Protein AF-A0A971DMW8-F1 (afdb_monomer_lite)

Foldseek 3Di:
DDDDPPPDDDQPPWDWDWDWADDPFKIKIWIDTPVGTPDMDMDGPDPVVVPD

Structure (mmCIF, N/CA/C/O backbone):
data_AF-A0A971DMW8-F1
#
_entry.id   AF-A0A971DMW8-F1
#
loop_
_atom_site.group_PDB
_atom_site.id
_atom_site.type_symbol
_atom_site.label_atom_id
_atom_site.label_alt_id
_atom_site.label_comp_id
_atom_site.label_asym_id
_atom_site.label_entity_id
_atom_site.label_seq_id
_atom_site.pdbx_PDB_ins_code
_atom_site.Cartn_x
_atom_site.Cartn_y
_atom_site.Cartn_z
_atom_site.occupancy
_atom_site.B_iso_or_equiv
_atom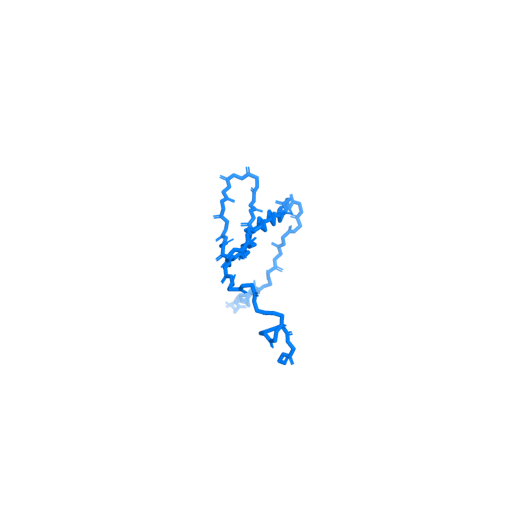_site.auth_seq_id
_atom_site.auth_comp_id
_atom_site.auth_asym_id
_atom_site.auth_atom_id
_atom_site.pdbx_PDB_model_num
ATOM 1 N N . MET A 1 1 ? 6.674 4.226 42.042 1.00 46.34 1 MET A N 1
ATOM 2 C CA . MET A 1 1 ? 5.819 3.406 41.155 1.00 46.34 1 MET A CA 1
ATOM 3 C C . MET A 1 1 ? 6.401 3.483 39.753 1.00 46.34 1 MET A C 1
ATOM 5 O O . MET A 1 1 ? 6.384 4.560 39.179 1.00 46.34 1 MET A O 1
ATOM 9 N N . ASN A 1 2 ? 6.969 2.392 39.235 1.00 50.19 2 ASN A N 1
ATOM 10 C CA . ASN A 1 2 ? 7.514 2.359 37.874 1.00 50.19 2 ASN A CA 1
ATOM 11 C C . ASN A 1 2 ? 6.394 1.978 36.901 1.00 50.19 2 ASN A C 1
ATOM 13 O O . ASN A 1 2 ? 6.004 0.813 36.834 1.00 50.19 2 ASN A O 1
ATOM 17 N N . THR A 1 3 ? 5.857 2.947 36.164 1.00 55.66 3 THR A N 1
ATOM 18 C CA . THR A 1 3 ? 4.926 2.687 35.065 1.00 55.66 3 THR A CA 1
ATOM 19 C C . THR A 1 3 ? 5.717 2.1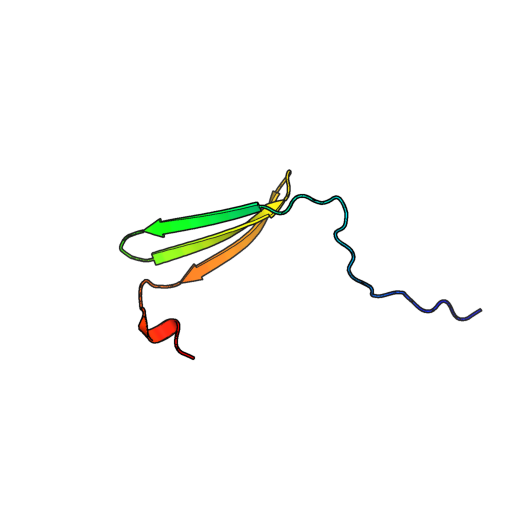28 33.884 1.00 55.66 3 THR A C 1
ATOM 21 O O . THR A 1 3 ? 6.480 2.829 33.226 1.00 55.66 3 THR A O 1
ATOM 24 N N . ARG A 1 4 ? 5.575 0.826 33.613 1.00 64.31 4 ARG A N 1
ATOM 25 C CA . ARG A 1 4 ? 6.063 0.242 32.357 1.00 64.31 4 ARG A CA 1
ATOM 26 C C . ARG A 1 4 ? 5.231 0.840 31.223 1.00 64.31 4 ARG A C 1
ATOM 28 O O . ARG A 1 4 ? 4.049 0.528 31.110 1.00 64.31 4 ARG A O 1
ATOM 35 N N . GLN A 1 5 ? 5.826 1.709 30.411 1.00 68.56 5 GLN A N 1
ATOM 36 C CA . GLN A 1 5 ? 5.178 2.242 29.216 1.00 68.56 5 GLN A CA 1
ATOM 37 C C . GLN A 1 5 ? 4.937 1.084 28.239 1.00 68.56 5 GLN A C 1
ATOM 39 O O . GLN A 1 5 ? 5.874 0.481 27.713 1.00 68.56 5 GLN A O 1
ATOM 44 N N . GLY A 1 6 ? 3.673 0.706 28.059 1.00 67.69 6 GLY A N 1
ATOM 45 C CA . GLY A 1 6 ? 3.285 -0.337 27.120 1.00 67.69 6 GLY A CA 1
ATOM 46 C C . GLY A 1 6 ? 3.393 0.185 25.694 1.00 67.69 6 GLY A C 1
ATOM 47 O O . GLY A 1 6 ? 2.422 0.706 25.166 1.00 67.69 6 GLY A O 1
ATOM 48 N N . ASN A 1 7 ? 4.548 0.019 25.049 1.00 72.38 7 ASN A N 1
ATOM 49 C CA . ASN A 1 7 ? 4.756 0.375 23.635 1.00 72.38 7 ASN A CA 1
ATOM 50 C C . ASN A 1 7 ? 4.086 -0.623 22.670 1.00 72.38 7 ASN A C 1
ATOM 52 O O . ASN A 1 7 ? 4.609 -0.921 21.597 1.00 72.38 7 ASN A O 1
ATOM 56 N N . LYS A 1 8 ? 2.957 -1.215 23.071 1.00 83.75 8 LYS A N 1
ATOM 57 C CA . LYS A 1 8 ? 2.262 -2.209 22.262 1.00 83.75 8 LYS A CA 1
ATOM 58 C C . LYS A 1 8 ? 1.404 -1.476 21.239 1.00 83.75 8 LYS A C 1
ATOM 60 O O . LYS A 1 8 ? 0.427 -0.833 21.601 1.00 83.75 8 LYS A O 1
ATOM 65 N N . LEU A 1 9 ? 1.781 -1.588 19.970 1.00 86.19 9 LEU A N 1
ATOM 66 C CA . LEU A 1 9 ? 0.941 -1.150 18.861 1.00 86.19 9 LEU A CA 1
ATOM 67 C C . LEU A 1 9 ? -0.324 -2.021 18.825 1.00 86.19 9 LEU A C 1
ATOM 69 O O . LEU A 1 9 ? -0.230 -3.250 18.795 1.00 86.19 9 LEU A O 1
ATOM 73 N N . ASP A 1 10 ? -1.491 -1.381 18.851 1.00 85.69 10 ASP A N 1
ATOM 74 C CA . ASP A 1 10 ? -2.800 -2.020 18.712 1.00 85.69 10 ASP A CA 1
ATOM 75 C C . ASP A 1 10 ? -3.640 -1.230 17.701 1.00 85.69 10 ASP A C 1
ATOM 77 O O . ASP A 1 10 ? -3.759 -0.009 17.793 1.00 85.69 10 ASP A O 1
ATOM 81 N N . PHE A 1 11 ? -4.201 -1.944 16.728 1.00 87.50 11 PHE A N 1
ATOM 82 C CA . PHE A 1 11 ? -5.021 -1.393 15.647 1.00 87.50 11 PHE A CA 1
ATOM 83 C C . P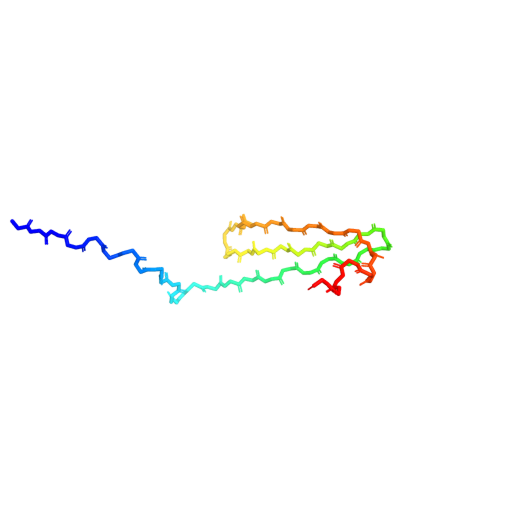HE A 1 11 ? -6.415 -2.035 15.599 1.00 87.50 11 PHE A C 1
ATOM 85 O O . PHE A 1 11 ? -7.124 -1.910 14.602 1.00 87.50 11 PHE A O 1
ATOM 92 N N . LYS A 1 12 ? -6.827 -2.760 16.649 1.00 92.75 12 LYS A N 1
ATOM 93 C CA . LYS A 1 12 ? -8.157 -3.381 16.702 1.00 92.75 12 LYS A CA 1
ATOM 94 C C . LYS A 1 12 ? -9.267 -2.352 16.472 1.00 92.75 12 LYS A C 1
ATOM 96 O O . LYS A 1 12 ? -9.258 -1.272 17.053 1.00 92.75 12 LYS A O 1
ATOM 101 N N . GLY A 1 13 ? -10.237 -2.724 15.638 1.00 94.19 13 GLY A N 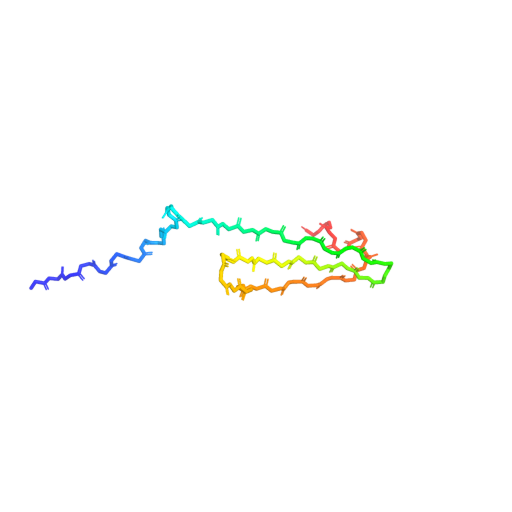1
ATOM 102 C CA . GLY A 1 13 ? -11.383 -1.881 15.290 1.00 94.19 13 GLY A CA 1
ATOM 103 C C . GLY A 1 13 ? -11.086 -0.781 14.267 1.00 94.19 13 GLY A C 1
ATOM 104 O O . GLY A 1 13 ? -12.006 -0.060 13.902 1.00 94.19 13 GLY A O 1
ATOM 105 N N . GLN A 1 14 ? -9.845 -0.649 13.787 1.00 93.31 14 GLN A N 1
ATOM 106 C CA . GLN A 1 14 ? -9.502 0.312 12.741 1.00 93.31 14 GLN A CA 1
ATOM 107 C C . GLN A 1 14 ? -9.511 -0.374 11.377 1.00 93.31 14 GLN A C 1
ATOM 109 O O . GLN A 1 14 ? -8.753 -1.316 11.139 1.00 93.31 14 GLN A O 1
ATOM 114 N N . ASN A 1 15 ? -10.344 0.123 10.466 1.00 95.00 15 ASN A N 1
ATOM 115 C CA . ASN A 1 15 ? -10.313 -0.312 9.079 1.00 95.00 15 ASN A CA 1
ATOM 116 C C . ASN A 1 15 ? -9.119 0.333 8.369 1.00 95.00 15 ASN A C 1
ATOM 118 O O . ASN A 1 15 ? -8.983 1.559 8.332 1.00 95.00 15 ASN A O 1
ATOM 122 N N . ILE A 1 16 ? -8.255 -0.511 7.808 1.00 95.62 16 ILE A N 1
ATOM 123 C CA . ILE A 1 16 ? -7.106 -0.096 7.007 1.00 95.62 16 ILE A CA 1
ATOM 124 C C . ILE A 1 16 ? -7.359 -0.517 5.568 1.00 95.62 16 ILE A C 1
ATOM 126 O O . ILE A 1 16 ? -7.630 -1.685 5.289 1.00 95.62 16 ILE A O 1
ATOM 130 N N . TYR A 1 17 ? -7.241 0.438 4.656 1.00 96.88 17 TYR A N 1
ATOM 131 C CA . TYR A 1 17 ? -7.494 0.240 3.237 1.00 96.88 17 TYR A CA 1
ATOM 132 C C . TYR A 1 17 ? -6.194 0.334 2.456 1.00 96.88 17 TYR A C 1
ATOM 134 O O . TYR A 1 17 ? -5.308 1.130 2.780 1.00 96.88 17 TYR A O 1
ATOM 142 N N . ILE A 1 18 ? -6.103 -0.460 1.394 1.00 97.25 18 ILE A N 1
ATOM 143 C CA . ILE A 1 18 ? -4.968 -0.454 0.478 1.00 97.25 18 ILE A CA 1
ATOM 144 C C . ILE A 1 18 ? -5.473 -0.076 -0.911 1.00 97.25 18 ILE A C 1
ATOM 146 O O . ILE A 1 18 ? -6.275 -0.791 -1.503 1.00 97.25 18 ILE A O 1
ATOM 150 N N . GLY A 1 19 ? -4.995 1.057 -1.421 1.00 96.19 19 GLY A N 1
ATOM 151 C CA . GLY A 1 19 ? -5.216 1.485 -2.798 1.00 96.19 19 GLY A CA 1
ATOM 152 C C . GLY A 1 19 ? -3.999 1.149 -3.646 1.00 96.19 19 GLY A C 1
ATOM 153 O O . GLY A 1 19 ? -2.904 1.631 -3.350 1.00 96.19 19 GLY A O 1
ATOM 154 N N . ILE A 1 20 ? -4.186 0.338 -4.684 1.00 94.56 20 ILE A N 1
ATOM 155 C CA . ILE A 1 20 ? -3.140 0.003 -5.652 1.00 94.56 20 ILE A CA 1
ATOM 156 C C . ILE A 1 20 ? -3.483 0.699 -6.960 1.00 94.56 20 ILE A C 1
ATOM 158 O O . ILE A 1 20 ? -4.571 0.514 -7.499 1.00 94.56 20 ILE A O 1
ATOM 162 N N . ASP A 1 21 ? -2.543 1.493 -7.449 1.00 93.56 21 ASP A N 1
ATOM 163 C CA . ASP A 1 21 ? -2.678 2.253 -8.680 1.00 93.56 21 ASP A CA 1
ATOM 164 C C . ASP A 1 21 ? -1.528 1.883 -9.618 1.00 93.56 21 ASP A C 1
ATOM 166 O O . ASP A 1 21 ? -0.358 2.133 -9.308 1.00 93.56 21 ASP A O 1
ATOM 170 N N . VAL A 1 22 ? -1.852 1.211 -10.722 1.00 89.31 22 VAL A N 1
ATOM 171 C CA . VAL A 1 22 ? -0.878 0.628 -11.651 1.00 89.31 22 VAL A CA 1
ATOM 172 C C . VAL A 1 22 ? -0.929 1.395 -12.964 1.00 89.31 22 VAL A C 1
ATOM 174 O O . VAL A 1 22 ? -1.901 1.297 -13.709 1.00 89.31 22 VAL A O 1
ATOM 177 N N . HIS A 1 23 ? 0.148 2.115 -13.273 1.00 88.81 23 HIS A N 1
ATOM 178 C CA . HIS A 1 23 ? 0.330 2.834 -14.533 1.00 88.81 23 HIS A CA 1
ATOM 179 C C . HIS A 1 23 ? 1.467 2.222 -15.350 1.00 88.81 23 HIS A C 1
ATOM 181 O O . HIS A 1 23 ? 2.344 1.531 -14.837 1.00 88.81 23 HIS A O 1
ATOM 187 N N . LEU A 1 24 ? 1.509 2.544 -16.644 1.00 85.94 24 LEU A N 1
ATOM 188 C CA . LEU A 1 24 ? 2.536 2.042 -17.565 1.00 85.94 24 LEU A CA 1
ATOM 189 C C . LEU A 1 24 ? 3.977 2.361 -17.118 1.00 85.94 24 LEU A C 1
ATOM 191 O O . LEU A 1 24 ? 4.892 1.594 -17.396 1.00 85.94 24 LEU A O 1
ATOM 195 N N . LYS A 1 25 ? 4.192 3.511 -16.464 1.00 88.81 25 LYS A N 1
ATOM 196 C CA . LYS A 1 25 ? 5.525 4.035 -16.107 1.00 88.81 25 LYS A CA 1
ATOM 197 C C . LYS A 1 25 ? 5.842 4.002 -14.616 1.00 88.81 25 LYS A C 1
ATOM 199 O O . LYS A 1 25 ? 6.940 4.399 -14.236 1.00 88.81 25 LYS A O 1
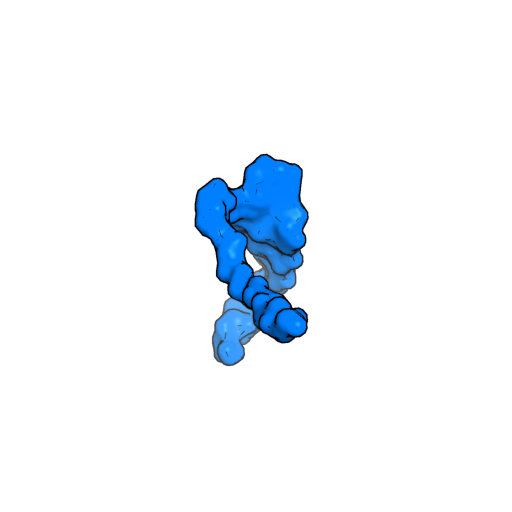ATOM 204 N N . SER A 1 26 ? 4.902 3.579 -13.783 1.00 89.38 26 SER A N 1
ATOM 205 C CA . SER A 1 26 ? 5.072 3.462 -12.337 1.00 89.38 26 SER A CA 1
ATOM 206 C C . SER A 1 26 ? 3.851 2.792 -11.736 1.00 89.38 26 SER A C 1
ATOM 208 O O . SER A 1 26 ? 2.767 2.793 -12.308 1.00 89.38 26 SER A O 1
ATOM 210 N N . TRP A 1 27 ? 4.012 2.264 -10.537 1.00 92.06 27 TRP A N 1
ATOM 211 C CA . TRP A 1 27 ? 2.888 1.844 -9.722 1.00 92.06 27 TRP A CA 1
ATOM 212 C C . TRP A 1 27 ? 3.020 2.460 -8.341 1.00 92.06 27 TRP A C 1
ATOM 214 O O . TRP A 1 27 ? 4.121 2.795 -7.887 1.00 92.06 27 TRP A O 1
ATOM 224 N N . SER A 1 28 ? 1.887 2.647 -7.679 1.00 93.62 28 SER A N 1
ATOM 225 C CA . SER A 1 28 ? 1.848 3.164 -6.325 1.00 93.62 28 SER A CA 1
ATOM 226 C C . SER A 1 28 ? 0.916 2.355 -5.437 1.00 93.62 28 SER A C 1
ATOM 228 O O . SER A 1 28 ? -0.097 1.816 -5.879 1.00 93.62 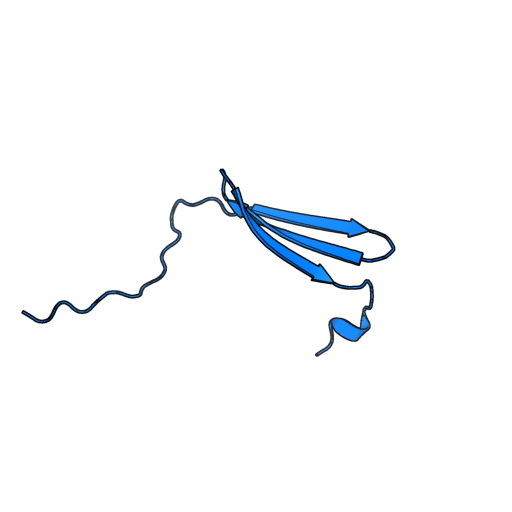28 SER A O 1
ATOM 230 N N . VAL A 1 29 ? 1.288 2.270 -4.164 1.00 95.25 29 VAL A N 1
ATOM 231 C CA . VAL A 1 29 ? 0.492 1.657 -3.105 1.00 95.25 29 VAL A CA 1
ATOM 232 C C . VAL A 1 29 ? 0.251 2.712 -2.046 1.00 95.25 29 VAL A C 1
ATOM 234 O O . VAL A 1 29 ? 1.193 3.296 -1.509 1.00 95.25 29 VAL A O 1
ATOM 237 N N . SER A 1 30 ? -1.014 2.967 -1.742 1.00 97.00 30 SER A N 1
ATOM 238 C CA . SER A 1 30 ? -1.432 3.900 -0.701 1.00 97.00 30 SER A CA 1
ATOM 239 C C . SER A 1 30 ? -2.065 3.126 0.447 1.00 97.00 30 SER A C 1
ATOM 241 O O . SER A 1 30 ? -2.994 2.354 0.230 1.00 97.00 30 SER A O 1
ATOM 243 N N . VAL A 1 31 ? -1.577 3.352 1.661 1.00 97.19 31 VAL A N 1
ATOM 244 C CA . VAL A 1 31 ? -2.205 2.895 2.900 1.00 97.19 31 VAL A CA 1
ATOM 245 C C . VAL A 1 31 ? -3.117 4.009 3.386 1.00 97.19 31 VAL A C 1
ATOM 247 O O . VAL A 1 31 ? -2.661 5.143 3.568 1.00 97.19 31 VAL A O 1
ATOM 250 N N . LEU A 1 32 ? -4.390 3.698 3.591 1.00 96.62 32 LEU A N 1
ATOM 251 C CA . LEU A 1 32 ? -5.396 4.648 4.047 1.00 96.62 32 LEU A CA 1
ATOM 252 C C . LEU A 1 32 ? -6.073 4.153 5.326 1.00 96.62 32 LEU A C 1
ATOM 254 O O . LEU A 1 32 ? -6.213 2.954 5.553 1.00 96.62 32 LEU A O 1
ATOM 258 N N . SER A 1 33 ? -6.514 5.106 6.135 1.00 95.06 33 SER A N 1
ATOM 259 C CA . SER A 1 33 ? -7.548 4.914 7.149 1.00 95.06 33 SER A CA 1
ATOM 260 C C . SER A 1 33 ? -8.892 5.392 6.591 1.00 95.06 33 SER A C 1
ATOM 262 O O . SER A 1 33 ? -8.953 5.911 5.476 1.00 95.06 33 SER A O 1
ATOM 264 N N . GLU A 1 34 ? -9.967 5.285 7.370 1.00 94.44 34 GLU A N 1
ATOM 265 C CA . GLU A 1 34 ? -11.276 5.833 6.979 1.00 94.44 34 GLU A CA 1
ATOM 266 C C . GLU A 1 34 ? -11.263 7.339 6.694 1.00 94.44 34 GLU A C 1
ATOM 268 O O . GLU A 1 34 ? -12.110 7.835 5.956 1.00 94.44 34 GLU A O 1
ATOM 273 N N . HIS A 1 35 ? -10.318 8.079 7.276 1.00 93.06 35 HIS A N 1
ATOM 274 C CA . HIS A 1 35 ? -10.342 9.541 7.255 1.00 93.06 35 HIS A CA 1
ATOM 275 C C . HIS A 1 35 ? -9.145 10.162 6.538 1.00 93.06 35 HIS A C 1
ATOM 277 O O . HIS A 1 35 ? -9.142 11.365 6.282 1.00 93.06 35 HIS A O 1
ATOM 283 N N . SER A 1 36 ? -8.098 9.388 6.241 1.00 93.06 36 SER A N 1
ATOM 284 C CA . SER A 1 36 ? -6.856 9.954 5.716 1.00 93.06 36 SER A CA 1
ATOM 285 C C . SER A 1 36 ? -5.975 8.949 4.985 1.00 93.06 36 SER A C 1
ATOM 287 O O . SER A 1 36 ? -6.002 7.744 5.237 1.00 93.06 36 SER A O 1
ATOM 289 N N . VAL A 1 37 ? -5.116 9.476 4.111 1.00 94.75 37 VAL A N 1
ATOM 290 C CA . VAL A 1 37 ? -3.968 8.734 3.584 1.00 94.75 37 VAL A CA 1
ATOM 291 C C . VAL A 1 37 ? -2.889 8.712 4.660 1.00 94.75 37 VAL A C 1
ATOM 293 O O . VAL A 1 37 ? -2.407 9.761 5.080 1.00 94.75 37 VAL A O 1
ATOM 296 N N . LEU A 1 38 ? -2.490 7.515 5.080 1.00 94.88 38 LEU A N 1
ATOM 297 C CA . LEU A 1 38 ? -1.431 7.328 6.067 1.00 94.88 38 LEU A CA 1
ATOM 298 C C . LEU A 1 38 ? -0.058 7.386 5.403 1.00 94.88 38 LEU A C 1
ATOM 300 O O . LEU A 1 38 ? 0.849 8.065 5.880 1.00 94.88 38 LEU A O 1
ATOM 304 N N . LYS A 1 39 ? 0.110 6.659 4.294 1.00 96.50 39 LYS A N 1
ATOM 305 C CA . LYS A 1 39 ? 1.384 6.601 3.575 1.00 96.50 39 LYS A CA 1
ATOM 306 C C . LYS A 1 39 ? 1.185 6.200 2.125 1.00 96.50 39 LYS A C 1
ATOM 308 O O . LYS A 1 39 ? 0.301 5.408 1.816 1.00 96.50 39 LYS A O 1
ATOM 313 N N . ARG A 1 40 ? 2.046 6.705 1.244 1.00 95.88 40 ARG A N 1
ATOM 314 C CA . ARG A 1 40 ? 2.110 6.300 -0.161 1.00 95.88 40 ARG A CA 1
ATOM 315 C C . ARG A 1 40 ? 3.516 5.825 -0.502 1.00 95.88 40 ARG A C 1
ATOM 317 O O . ARG A 1 40 ? 4.499 6.438 -0.094 1.00 95.88 40 ARG A O 1
ATOM 324 N N . PHE A 1 41 ? 3.583 4.739 -1.250 1.00 93.50 41 PHE A N 1
ATOM 325 C CA . PHE A 1 41 ? 4.791 4.171 -1.827 1.00 93.50 41 PHE A CA 1
ATOM 326 C C . PHE A 1 41 ? 4.641 4.214 -3.342 1.00 93.50 41 PHE A C 1
ATOM 328 O O . PHE A 1 41 ? 3.554 3.947 -3.846 1.00 93.50 41 PHE A O 1
ATOM 335 N N . SER A 1 42 ? 5.705 4.535 -4.068 1.00 92.19 42 SER A N 1
ATOM 336 C CA . SER A 1 42 ? 5.727 4.450 -5.528 1.00 92.19 42 SER A CA 1
ATOM 337 C C . SER A 1 42 ? 7.003 3.776 -5.988 1.00 92.19 42 SER A C 1
ATOM 339 O O . SER A 1 42 ? 8.065 4.033 -5.420 1.00 92.19 42 SER A O 1
ATOM 341 N N . GLN A 1 43 ? 6.906 2.963 -7.029 1.00 87.94 43 GLN A N 1
ATOM 342 C CA . GLN A 1 43 ? 8.050 2.297 -7.633 1.00 87.94 43 GLN A CA 1
ATOM 343 C C . GLN A 1 43 ? 7.960 2.370 -9.157 1.00 87.94 43 GLN A C 1
ATOM 345 O O . GLN A 1 43 ? 6.873 2.409 -9.741 1.00 87.94 43 GLN A O 1
ATOM 350 N N . SER A 1 44 ? 9.125 2.392 -9.800 1.00 89.38 44 SER A N 1
ATOM 351 C CA . SER A 1 44 ? 9.233 2.206 -11.245 1.00 89.38 44 SER A CA 1
ATOM 352 C C . SER A 1 44 ? 8.729 0.802 -11.634 1.00 89.38 44 SER A C 1
ATOM 354 O O . SER A 1 44 ? 8.799 -0.119 -10.817 1.00 89.38 44 SER A O 1
ATOM 356 N N . PRO A 1 45 ? 8.241 0.595 -12.868 1.00 85.69 45 PRO A N 1
ATOM 357 C CA . PRO A 1 45 ? 7.678 -0.665 -13.338 1.00 85.69 45 PRO A CA 1
ATOM 358 C C . PRO A 1 45 ? 8.813 -1.592 -13.792 1.00 85.69 45 PRO A C 1
ATOM 360 O O . PRO A 1 45 ? 8.861 -2.024 -14.937 1.00 85.69 45 PRO A O 1
ATOM 363 N N . SER A 1 46 ? 9.777 -1.830 -12.902 1.00 86.12 46 SER A N 1
ATOM 364 C CA . SER A 1 46 ? 10.905 -2.735 -13.116 1.00 86.12 46 SER A CA 1
ATOM 365 C C . SER A 1 46 ? 10.658 -4.000 -12.293 1.00 86.12 46 SER A C 1
ATOM 367 O O . SER A 1 46 ? 10.764 -3.945 -11.063 1.00 86.12 46 SER A O 1
ATOM 369 N N . PRO A 1 47 ? 10.313 -5.131 -12.935 1.00 80.31 47 PRO A N 1
ATOM 370 C CA . PRO A 1 47 ? 10.142 -6.414 -12.253 1.00 80.31 47 PRO A CA 1
ATOM 371 C C . PRO A 1 47 ? 11.400 -6.840 -11.491 1.00 80.31 47 PRO A C 1
ATOM 373 O O . PRO A 1 47 ? 11.313 -7.433 -10.420 1.00 80.31 47 PRO A O 1
ATOM 376 N N . GLU A 1 48 ? 12.578 -6.475 -12.000 1.00 85.19 48 GLU A N 1
ATOM 377 C CA . GLU A 1 48 ? 13.878 -6.791 -11.403 1.00 85.19 48 GLU A CA 1
ATOM 378 C C . GLU A 1 48 ? 14.035 -6.163 -10.012 1.00 85.19 48 GLU A C 1
ATOM 380 O O . GLU A 1 48 ? 14.715 -6.715 -9.150 1.00 85.19 48 GLU A O 1
ATOM 385 N N . SER A 1 49 ? 13.366 -5.032 -9.766 1.00 80.19 49 SER A N 1
ATOM 386 C CA . SER A 1 49 ? 13.383 -4.352 -8.467 1.00 80.19 49 SER A CA 1
ATOM 387 C C . SER A 1 49 ? 12.636 -5.127 -7.371 1.00 80.19 49 SER A C 1
ATOM 389 O O . SER A 1 49 ? 12.826 -4.834 -6.192 1.00 80.19 49 SER A O 1
ATOM 391 N N . LEU A 1 50 ? 11.809 -6.117 -7.735 1.00 72.50 50 LEU A N 1
ATOM 392 C CA . LEU A 1 50 ? 11.006 -6.911 -6.800 1.00 72.50 50 LEU A CA 1
ATOM 393 C C . LEU A 1 50 ? 11.765 -8.105 -6.185 1.00 72.50 50 LEU A C 1
ATOM 395 O O . LEU A 1 50 ? 11.333 -8.630 -5.164 1.00 72.50 50 LEU A O 1
ATOM 399 N N . HIS A 1 51 ? 12.872 -8.545 -6.794 1.00 68.94 51 HIS A N 1
ATOM 400 C CA . HIS A 1 51 ? 13.568 -9.803 -6.473 1.00 68.94 51 HIS A CA 1
ATOM 401 C C . HIS A 1 51 ? 14.745 -9.668 -5.480 1.00 68.94 51 HIS A C 1
ATOM 403 O O . HIS A 1 51 ? 15.668 -10.480 -5.525 1.00 68.94 51 HIS A O 1
ATOM 409 N N . LYS A 1 52 ? 14.758 -8.653 -4.609 1.00 58.84 52 LYS A N 1
ATOM 410 C CA . LYS A 1 52 ? 15.854 -8.458 -3.640 1.00 58.84 52 LYS A CA 1
ATOM 411 C C . LYS A 1 52 ? 15.755 -9.329 -2.394 1.00 58.84 52 LYS A C 1
ATOM 413 O O . LYS A 1 52 ? 14.642 -9.433 -1.837 1.00 58.84 52 LYS A O 1
#

pLDDT: mean 85.96, std 12.77, range [46.34, 97.25]

Sequence (52 aa):
MNTRQGNKLDFKGQNIYIGIDVHLKSWSVSVLSEHSVLKRFSQSPSPESLHK

Secondary structure (DSSP, 8-state):
-----------TT---EEEEEEETTEEEEEEE-SSSEEEEEEE-S-GGGG--

Radius of gyration: 17.11 Å; chains: 1; bounding box: 27×20×59 Å